Protein AF-A0A7T1AMI8-F1 (afdb_monomer)

Structure (mmCIF, N/CA/C/O backbone):
data_AF-A0A7T1AMI8-F1
#
_entry.id   AF-A0A7T1AMI8-F1
#
loop_
_atom_site.group_PDB
_atom_site.id
_atom_site.type_symbol
_atom_site.label_atom_id
_atom_site.label_alt_id
_atom_site.label_comp_id
_atom_site.label_asym_id
_atom_site.label_entity_id
_atom_site.label_seq_id
_atom_site.pdbx_PDB_ins_code
_atom_site.Cartn_x
_atom_site.Cartn_y
_atom_site.Cartn_z
_atom_site.occupancy
_atom_site.B_iso_or_equiv
_atom_site.auth_seq_id
_atom_site.auth_comp_id
_atom_site.auth_asym_id
_atom_site.auth_atom_id
_atom_site.pdbx_PDB_model_num
ATOM 1 N N . MET A 1 1 ? 7.477 3.479 15.722 1.00 62.00 1 MET A N 1
ATOM 2 C CA . MET A 1 1 ? 6.071 3.124 15.426 1.00 62.00 1 MET A CA 1
ATOM 3 C C . MET A 1 1 ? 5.974 2.991 13.917 1.00 62.00 1 MET A C 1
ATOM 5 O O . MET A 1 1 ? 6.466 3.889 13.260 1.00 62.00 1 MET A O 1
ATOM 9 N N . ASN A 1 2 ? 5.468 1.878 13.382 1.00 85.44 2 ASN A N 1
ATOM 10 C CA . ASN A 1 2 ? 5.417 1.639 11.932 1.00 85.44 2 ASN A CA 1
ATOM 11 C C . ASN A 1 2 ? 4.107 2.220 11.363 1.00 85.44 2 ASN A C 1
ATOM 13 O O . ASN A 1 2 ? 3.024 1.791 11.781 1.00 85.44 2 ASN A O 1
ATOM 17 N N . GLU A 1 3 ? 4.177 3.212 10.466 1.00 87.06 3 GLU A N 1
ATOM 18 C CA . GLU A 1 3 ? 2.983 3.808 9.849 1.00 87.06 3 GLU A CA 1
ATOM 19 C C . GLU A 1 3 ? 2.177 2.804 9.016 1.00 87.06 3 GLU A C 1
ATOM 21 O O . GLU A 1 3 ? 0.952 2.899 8.993 1.00 87.06 3 GLU A O 1
ATOM 26 N N . PHE A 1 4 ? 2.835 1.789 8.450 1.00 94.12 4 PHE A N 1
ATOM 27 C CA . PHE A 1 4 ? 2.239 0.809 7.542 1.00 94.12 4 PHE A CA 1
ATOM 28 C C . PHE A 1 4 ? 1.584 -0.396 8.229 1.00 94.12 4 PHE A C 1
ATOM 30 O O . PHE A 1 4 ? 1.068 -1.286 7.554 1.00 94.12 4 PHE A O 1
ATOM 37 N N . GLU A 1 5 ? 1.575 -0.432 9.560 1.00 95.19 5 GLU A N 1
ATOM 38 C CA . GLU A 1 5 ? 0.761 -1.394 10.305 1.00 95.19 5 GLU A CA 1
ATOM 39 C C . GLU A 1 5 ? -0.668 -0.884 10.433 1.00 95.19 5 GLU A C 1
ATOM 41 O O . GLU A 1 5 ? -0.892 0.251 10.880 1.00 95.19 5 GLU A O 1
ATOM 46 N N . THR A 1 6 ? -1.625 -1.740 10.082 1.00 95.44 6 THR A N 1
ATOM 47 C CA . THR A 1 6 ? -3.039 -1.500 10.357 1.00 95.44 6 THR A CA 1
ATOM 48 C C . THR A 1 6 ? -3.249 -1.529 11.865 1.00 95.44 6 THR A C 1
ATOM 50 O O . THR A 1 6 ? -2.861 -2.483 12.540 1.00 95.44 6 THR A O 1
ATOM 53 N N . LYS A 1 7 ? -3.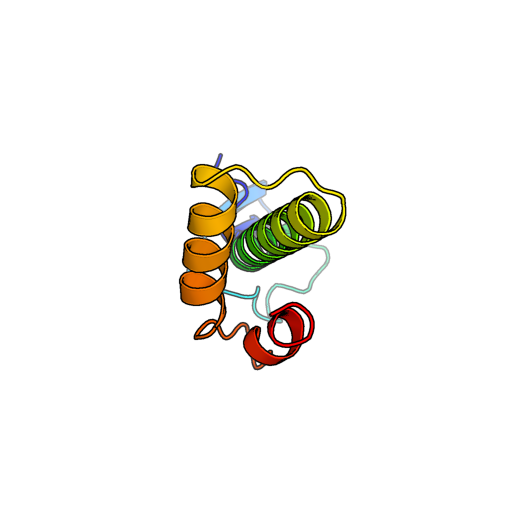801 -0.455 12.427 1.00 96.06 7 LYS A N 1
ATOM 54 C CA . LYS A 1 7 ? -3.883 -0.278 13.881 1.00 96.06 7 LYS A CA 1
ATOM 55 C C . LYS A 1 7 ? -5.035 0.623 14.281 1.00 96.06 7 LYS A C 1
ATOM 57 O O . LYS A 1 7 ? -5.502 1.434 13.491 1.00 96.06 7 LYS A O 1
ATOM 62 N N . ILE A 1 8 ? -5.447 0.506 15.534 1.00 96.50 8 ILE A N 1
ATOM 63 C CA . ILE A 1 8 ? -6.393 1.420 16.172 1.00 96.50 8 ILE A CA 1
ATOM 64 C C . ILE A 1 8 ? -5.767 2.023 17.425 1.00 96.50 8 ILE A C 1
ATOM 66 O O . ILE A 1 8 ? -4.971 1.371 18.108 1.00 96.50 8 ILE A O 1
ATOM 70 N N . LEU A 1 9 ? -6.172 3.243 17.754 1.00 95.81 9 LEU A N 1
ATOM 71 C CA . LEU A 1 9 ? -6.123 3.749 19.120 1.00 95.81 9 LEU A CA 1
ATOM 72 C C . LEU A 1 9 ? -7.421 3.348 19.827 1.00 95.81 9 LEU A C 1
ATOM 74 O O . LEU A 1 9 ? -8.494 3.648 19.308 1.00 95.81 9 LEU A O 1
ATOM 78 N N . ASP A 1 10 ? -7.336 2.660 20.966 1.00 93.06 10 ASP A N 1
ATOM 79 C CA . ASP A 1 10 ? -8.511 2.333 21.781 1.00 93.06 10 ASP A CA 1
ATOM 80 C C . ASP A 1 10 ? -8.928 3.484 22.718 1.00 93.06 10 ASP A C 1
ATOM 82 O O . ASP A 1 10 ? -8.224 4.484 22.862 1.00 93.06 10 ASP A O 1
ATOM 86 N N . GLU A 1 11 ? -10.065 3.323 23.398 1.00 92.25 11 GLU A N 1
ATOM 87 C CA . GLU A 1 11 ? -10.622 4.297 24.356 1.00 92.25 11 GLU A CA 1
ATOM 88 C C . GLU A 1 11 ? -9.638 4.695 25.466 1.00 92.25 11 GLU A C 1
ATOM 90 O O . GLU A 1 11 ? -9.684 5.801 26.007 1.00 92.25 11 GLU A O 1
ATOM 95 N N . LYS A 1 12 ? -8.725 3.783 25.814 1.00 94.06 12 LYS A N 1
ATOM 96 C CA . LYS A 1 12 ? -7.699 3.971 26.843 1.00 94.06 12 LYS A CA 1
ATOM 97 C C . LYS A 1 12 ? -6.407 4.553 26.267 1.00 94.06 12 LYS A C 1
ATOM 99 O O . LYS A 1 12 ? -5.412 4.640 26.983 1.00 94.06 12 LYS A O 1
ATOM 104 N N . LYS A 1 13 ? -6.423 4.971 24.999 1.00 91.94 13 LYS A N 1
ATOM 105 C CA . LYS A 1 13 ? -5.285 5.487 24.233 1.00 91.94 13 LYS A CA 1
ATOM 106 C C . LYS A 1 13 ? -4.148 4.478 24.053 1.00 91.94 13 LYS A C 1
ATOM 108 O O . LYS A 1 13 ? -2.998 4.878 23.876 1.00 91.94 13 LYS A O 1
ATOM 113 N N . ASN A 1 14 ? -4.451 3.180 24.054 1.00 94.81 14 ASN A N 1
ATOM 114 C CA . ASN A 1 14 ? -3.476 2.154 23.696 1.00 94.81 14 ASN A CA 1
ATOM 115 C C . ASN A 1 14 ? -3.533 1.860 22.200 1.00 94.81 14 ASN A C 1
ATOM 117 O O . ASN A 1 14 ? -4.605 1.814 21.595 1.00 94.81 14 ASN A O 1
ATOM 121 N N . ILE A 1 15 ? -2.365 1.610 21.613 1.00 95.06 15 ILE A N 1
ATOM 122 C CA . ILE A 1 15 ? -2.255 1.178 20.222 1.00 95.06 15 ILE A CA 1
ATOM 123 C C . ILE A 1 15 ? -2.473 -0.330 20.159 1.00 95.06 15 ILE A C 1
ATOM 125 O O . ILE A 1 15 ? -1.794 -1.093 20.849 1.00 95.06 15 ILE A O 1
ATOM 129 N N . ARG A 1 16 ? -3.383 -0.764 19.288 1.00 94.88 16 ARG A N 1
ATOM 130 C CA . ARG A 1 16 ? -3.599 -2.176 18.965 1.00 94.88 16 ARG A CA 1
ATOM 131 C C . ARG A 1 16 ? -3.384 -2.387 17.476 1.00 94.88 16 ARG A C 1
ATOM 133 O O . ARG A 1 16 ? -4.119 -1.822 16.670 1.00 94.88 16 ARG A O 1
ATOM 140 N N . ASN A 1 17 ? -2.397 -3.206 17.128 1.00 95.38 17 ASN A N 1
ATOM 141 C CA . ASN A 1 17 ? -2.184 -3.628 15.748 1.00 95.38 17 ASN A CA 1
ATOM 142 C C . ASN A 1 17 ? -3.215 -4.694 15.371 1.00 95.38 17 ASN A C 1
ATOM 144 O O . ASN A 1 17 ? -3.598 -5.525 16.198 1.00 95.38 17 ASN A O 1
ATOM 148 N N . LEU A 1 18 ? -3.658 -4.646 14.124 1.00 94.38 18 LEU A N 1
ATOM 149 C CA . LEU A 1 18 ? -4.617 -5.563 13.539 1.00 94.38 18 LEU A CA 1
ATOM 150 C C . LEU A 1 18 ? -3.973 -6.218 12.320 1.00 94.38 18 LEU A C 1
ATOM 152 O O . LEU A 1 18 ? -3.334 -5.558 11.505 1.00 94.38 18 LEU A O 1
ATOM 156 N N . GLU A 1 19 ? -4.188 -7.520 12.166 1.00 91.88 19 GLU A N 1
ATOM 157 C CA . GLU A 1 19 ? -3.691 -8.260 11.002 1.00 91.88 19 GLU A CA 1
ATOM 158 C C . GLU A 1 19 ? -4.498 -7.967 9.729 1.00 91.88 19 GLU A C 1
ATOM 160 O O . GLU A 1 19 ? -4.084 -8.323 8.625 1.00 91.88 19 GLU A O 1
ATOM 165 N N . ASN A 1 20 ? -5.636 -7.288 9.855 1.00 92.12 20 ASN A N 1
ATOM 166 C CA . ASN A 1 20 ? -6.498 -6.929 8.739 1.00 92.12 20 ASN A CA 1
ATOM 167 C C . ASN A 1 20 ? -5.806 -5.965 7.760 1.00 92.12 20 ASN A C 1
ATOM 169 O O . ASN A 1 20 ? -5.007 -5.117 8.155 1.00 92.12 20 ASN A O 1
ATOM 173 N N . GLU A 1 21 ? -6.129 -6.075 6.471 1.00 89.69 21 GLU A N 1
ATOM 174 C CA . GLU A 1 21 ? -5.674 -5.099 5.469 1.00 89.69 21 GLU A CA 1
ATOM 175 C C . GLU A 1 21 ? -6.406 -3.768 5.594 1.00 89.69 21 GLU A C 1
ATOM 177 O O . GLU A 1 21 ? -5.763 -2.720 5.578 1.00 89.69 21 GLU A O 1
ATOM 182 N N . ILE A 1 22 ? -7.721 -3.855 5.788 1.00 93.19 22 ILE A N 1
ATOM 183 C CA . ILE A 1 22 ? -8.627 -2.746 6.065 1.00 93.19 22 ILE A CA 1
ATOM 184 C C . ILE A 1 22 ? -9.224 -2.917 7.458 1.00 93.19 22 ILE A C 1
ATOM 186 O O . ILE A 1 22 ? -9.519 -4.033 7.898 1.00 93.19 22 ILE A O 1
ATOM 190 N N . ILE A 1 23 ? -9.392 -1.806 8.158 1.00 94.31 23 ILE A N 1
ATOM 191 C CA . ILE A 1 23 ? -10.002 -1.726 9.471 1.00 94.31 23 ILE A CA 1
ATOM 192 C C . ILE A 1 23 ? -11.451 -2.233 9.395 1.00 94.31 23 ILE A C 1
ATOM 194 O O . ILE A 1 23 ? -12.265 -1.691 8.648 1.00 94.31 23 ILE A O 1
ATOM 198 N N . PRO A 1 24 ? -11.818 -3.246 10.198 1.00 93.44 24 PRO A N 1
ATOM 199 C CA . PRO A 1 24 ? -13.195 -3.718 10.244 1.00 93.44 24 PRO A CA 1
ATOM 200 C C . PRO A 1 24 ? -14.170 -2.645 10.748 1.00 93.44 24 PRO A C 1
ATOM 202 O O . PRO A 1 24 ? -13.862 -1.909 11.686 1.00 93.44 24 PRO A O 1
ATOM 205 N N . ASN A 1 25 ? -15.402 -2.657 10.226 1.00 93.56 25 ASN A N 1
ATOM 206 C CA . ASN A 1 25 ? -16.476 -1.715 10.589 1.00 93.56 25 ASN A CA 1
ATOM 207 C C . ASN A 1 25 ? -16.772 -1.619 12.095 1.00 93.56 25 ASN A C 1
ATOM 209 O O . ASN A 1 25 ? -17.274 -0.600 12.557 1.00 93.56 25 ASN A O 1
ATOM 213 N N . GLN A 1 26 ? -16.440 -2.647 12.882 1.00 94.44 26 GLN A N 1
ATOM 214 C CA . GLN A 1 26 ? -16.588 -2.615 14.342 1.00 94.44 26 GLN A CA 1
ATOM 215 C C . GLN A 1 26 ? -15.728 -1.535 15.027 1.00 94.44 26 GLN A C 1
ATOM 217 O O . GLN A 1 26 ? -15.952 -1.238 16.195 1.00 94.44 26 GLN A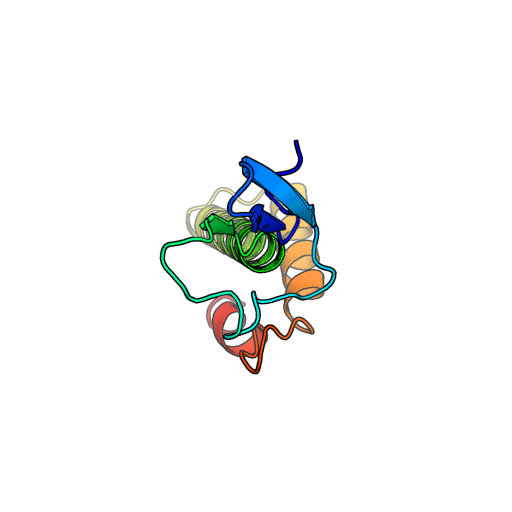 O 1
ATOM 222 N N . TYR A 1 27 ? -14.744 -0.968 14.322 1.00 94.88 27 TYR A N 1
ATOM 223 C CA . TYR A 1 27 ? -13.908 0.132 14.801 1.00 94.88 27 TYR A CA 1
ATOM 224 C C . TYR A 1 27 ? -14.276 1.489 14.182 1.00 94.88 27 TYR A C 1
ATOM 226 O O . TYR A 1 27 ? -13.553 2.460 14.382 1.00 94.88 27 TYR A O 1
ATOM 234 N N . ASN A 1 28 ? -15.399 1.581 13.463 1.00 92.94 28 ASN A N 1
ATOM 235 C CA . ASN A 1 28 ? -15.916 2.831 12.904 1.00 92.94 28 ASN A CA 1
ATOM 236 C C . ASN A 1 28 ? -16.778 3.589 13.931 1.00 92.94 28 ASN A C 1
ATOM 238 O O . ASN A 1 28 ? -17.981 3.773 13.748 1.00 92.94 28 ASN A O 1
ATOM 242 N N . PHE A 1 29 ? -16.163 3.966 15.048 1.00 94.81 29 PHE A N 1
ATOM 243 C CA . PHE A 1 29 ? -16.794 4.735 16.120 1.00 94.81 29 PHE A CA 1
ATOM 244 C C . PHE A 1 29 ? -15.809 5.782 16.637 1.00 94.81 29 PHE A C 1
ATOM 246 O O . PHE A 1 29 ? -14.615 5.499 16.709 1.00 94.81 29 PHE A O 1
ATOM 253 N N . ASP A 1 30 ? -16.310 6.940 17.076 1.00 94.19 30 ASP A N 1
ATOM 254 C CA . ASP A 1 30 ? -15.505 8.093 17.533 1.00 94.19 30 ASP A CA 1
ATOM 255 C C . ASP A 1 30 ? -14.503 7.763 18.648 1.00 94.19 30 ASP A C 1
ATOM 257 O O . ASP A 1 30 ? -13.501 8.448 18.845 1.00 94.19 30 ASP A O 1
ATOM 261 N N . GLN A 1 31 ? -14.780 6.701 19.398 1.00 94.56 31 GLN A N 1
ATOM 262 C CA . GLN A 1 31 ? -13.942 6.223 20.488 1.00 94.56 31 GLN A CA 1
ATOM 263 C C . GLN A 1 31 ? -12.657 5.520 20.013 1.00 94.56 31 GLN A C 1
ATOM 265 O O . GLN A 1 31 ? -11.762 5.255 20.819 1.00 94.56 31 GLN A O 1
ATOM 270 N N . TYR A 1 32 ? -12.570 5.212 18.716 1.00 96.12 32 TYR A N 1
ATOM 271 C CA . TYR A 1 32 ? -11.400 4.650 18.064 1.00 96.12 32 TYR A CA 1
ATOM 272 C C . TYR A 1 32 ? -10.747 5.676 17.137 1.00 96.12 32 TYR A C 1
ATOM 274 O O . TYR A 1 32 ? -11.409 6.490 16.501 1.00 96.12 32 TYR A O 1
ATOM 282 N N . SER A 1 33 ? -9.424 5.591 17.003 1.00 94.81 33 SER A N 1
ATOM 283 C CA . SER A 1 33 ? -8.677 6.302 15.957 1.00 94.81 33 SER A CA 1
ATOM 284 C C . SER A 1 33 ? -8.009 5.268 15.044 1.00 94.81 33 SER A C 1
ATOM 286 O O . SER A 1 33 ? -6.892 4.827 15.342 1.00 94.81 33 SER A O 1
ATOM 288 N N . PRO A 1 34 ? -8.721 4.763 14.019 1.00 94.94 34 PRO A N 1
ATOM 289 C CA . PRO A 1 34 ? -8.219 3.715 13.137 1.00 94.94 34 PRO A CA 1
ATOM 290 C C . PRO A 1 34 ? -7.245 4.243 12.075 1.00 94.94 34 PRO A C 1
ATOM 292 O O . PRO A 1 34 ? -7.365 5.370 11.604 1.00 94.94 34 PRO A O 1
ATOM 295 N N . ILE A 1 35 ? -6.281 3.405 11.690 1.00 94.81 35 ILE A N 1
ATOM 296 C CA . ILE A 1 35 ? -5.305 3.656 10.625 1.00 94.81 35 ILE A CA 1
ATOM 297 C C . ILE A 1 35 ? -5.168 2.392 9.770 1.00 94.81 35 ILE A C 1
ATOM 299 O O . ILE A 1 35 ? -4.668 1.370 10.247 1.00 94.81 35 ILE A O 1
ATOM 303 N N . ASP A 1 36 ? -5.528 2.488 8.490 1.00 95.31 36 ASP A N 1
ATOM 304 C CA . ASP A 1 36 ? -5.346 1.449 7.467 1.00 95.31 36 ASP A CA 1
ATOM 305 C C . ASP A 1 36 ? -3.903 1.413 6.930 1.00 95.31 36 ASP A C 1
ATOM 307 O O . ASP A 1 36 ? -3.626 1.721 5.770 1.00 95.31 36 ASP A O 1
A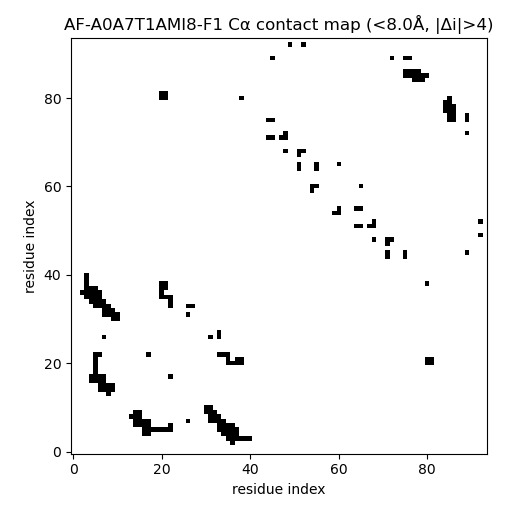TOM 311 N N . GLY A 1 37 ? -2.938 1.058 7.779 1.00 95.31 37 GLY A N 1
ATOM 312 C CA . GLY A 1 37 ? -1.515 1.102 7.425 1.00 95.31 37 GLY A CA 1
ATOM 313 C C . GLY A 1 37 ? -1.147 0.280 6.181 1.00 95.31 37 GLY A C 1
ATOM 314 O O . GLY A 1 37 ? -0.351 0.733 5.353 1.00 95.31 37 GLY A O 1
ATOM 315 N N . LYS A 1 38 ? -1.755 -0.900 5.992 1.00 93.25 38 LYS A N 1
ATOM 316 C CA . LYS A 1 38 ? -1.499 -1.750 4.813 1.00 93.25 38 LYS A CA 1
ATOM 317 C C . LYS A 1 38 ? -2.031 -1.121 3.515 1.00 93.25 38 LYS A C 1
ATOM 319 O O . LYS A 1 38 ? -1.382 -1.249 2.471 1.00 93.25 38 LYS A O 1
ATOM 324 N N . LEU A 1 39 ? -3.149 -0.390 3.580 1.00 93.56 39 LEU A N 1
ATOM 325 C CA . LEU A 1 39 ? -3.645 0.431 2.469 1.00 93.56 39 LEU A CA 1
ATOM 326 C C . LEU A 1 39 ? -2.685 1.574 2.162 1.00 93.56 39 LEU A C 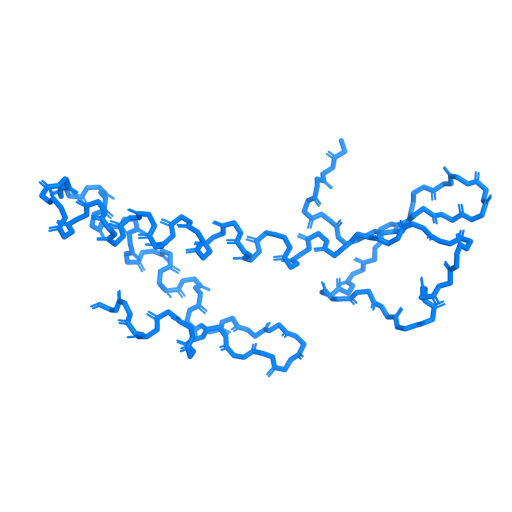1
ATOM 328 O O . LEU A 1 39 ? -2.284 1.724 1.011 1.00 93.56 39 LEU A O 1
ATOM 332 N N . ILE A 1 40 ? -2.240 2.309 3.183 1.00 94.94 40 ILE A N 1
ATOM 333 C CA . ILE A 1 40 ? -1.271 3.401 3.016 1.00 94.94 40 ILE A CA 1
ATOM 334 C C . ILE A 1 40 ? -0.003 2.890 2.313 1.00 94.94 40 ILE A C 1
ATOM 336 O O . ILE A 1 40 ? 0.444 3.496 1.342 1.00 94.94 40 ILE A O 1
ATOM 340 N N . LYS A 1 41 ? 0.526 1.728 2.719 1.00 94.88 41 LYS A N 1
ATOM 341 C CA . LYS A 1 41 ? 1.690 1.095 2.071 1.00 94.88 41 LYS A CA 1
ATOM 342 C C . LYS A 1 41 ? 1.444 0.729 0.608 1.00 94.88 41 LYS A C 1
ATOM 344 O O . LYS A 1 41 ? 2.361 0.755 -0.208 1.00 94.88 41 LYS A O 1
ATOM 349 N N . THR A 1 42 ? 0.223 0.320 0.279 1.00 94.12 42 THR A N 1
ATOM 350 C CA . THR A 1 42 ? -0.147 -0.017 -1.100 1.00 94.12 42 THR A CA 1
ATOM 351 C C . THR A 1 42 ? -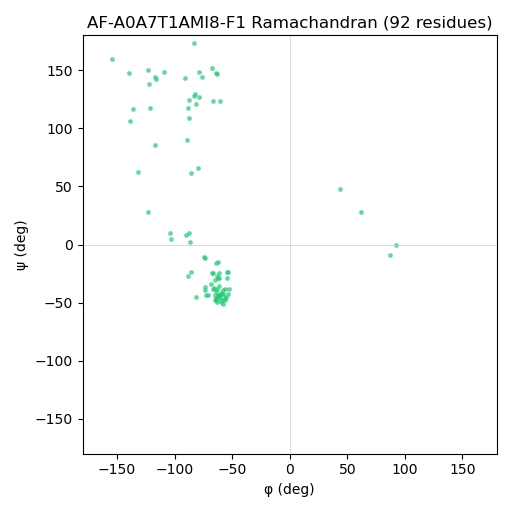0.219 1.250 -1.950 1.00 94.12 42 THR A C 1
ATOM 353 O O . THR A 1 42 ? 0.348 1.274 -3.039 1.00 94.12 42 THR A O 1
ATOM 356 N N . CYS A 1 43 ? -0.823 2.322 -1.431 1.00 93.94 43 CYS A N 1
ATOM 357 C CA . CYS A 1 43 ? -0.856 3.630 -2.086 1.00 93.94 43 CYS A CA 1
ATOM 358 C C . CYS A 1 43 ? 0.549 4.203 -2.318 1.00 93.94 43 CYS A C 1
ATOM 360 O O . CYS A 1 43 ? 0.816 4.698 -3.408 1.00 93.94 43 CYS A O 1
ATOM 362 N N . ASP A 1 44 ? 1.451 4.080 -1.342 1.00 96.12 44 ASP A N 1
ATOM 363 C CA . ASP A 1 44 ? 2.858 4.491 -1.460 1.00 96.12 44 ASP A CA 1
ATOM 364 C C . ASP A 1 44 ? 3.561 3.801 -2.644 1.00 96.12 44 ASP A C 1
ATOM 366 O O . ASP A 1 44 ? 4.162 4.449 -3.499 1.00 96.12 44 ASP A O 1
ATOM 370 N N . LYS A 1 45 ? 3.382 2.484 -2.787 1.00 95.69 45 LYS A N 1
ATOM 371 C CA . LYS A 1 45 ? 3.937 1.725 -3.919 1.00 95.69 45 LYS A CA 1
ATOM 372 C C . LYS A 1 45 ? 3.311 2.093 -5.259 1.00 95.69 45 LYS A C 1
ATOM 374 O O . LYS A 1 45 ? 4.020 2.135 -6.264 1.00 95.69 45 LYS A O 1
ATOM 379 N N . ILE A 1 46 ? 1.999 2.338 -5.293 1.00 95.88 46 ILE A N 1
ATOM 380 C CA . ILE A 1 46 ? 1.318 2.814 -6.505 1.00 95.88 46 ILE A CA 1
ATOM 381 C C . ILE A 1 46 ? 1.883 4.180 -6.907 1.00 95.88 46 ILE A C 1
ATOM 383 O O . ILE A 1 46 ? 2.193 4.380 -8.079 1.00 95.88 46 ILE A O 1
ATOM 387 N N . ALA A 1 47 ? 2.076 5.091 -5.949 1.00 96.62 47 ALA A N 1
ATOM 388 C CA . ALA A 1 47 ? 2.683 6.393 -6.202 1.00 96.62 47 ALA A CA 1
ATOM 389 C C . ALA A 1 47 ? 4.102 6.239 -6.765 1.00 96.62 47 ALA A C 1
ATOM 391 O O . 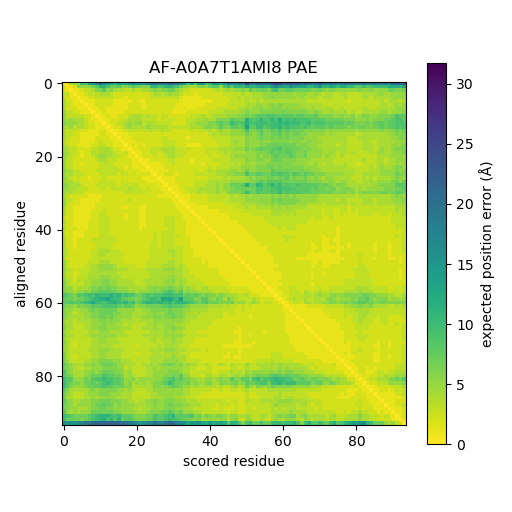ALA A 1 47 ? 4.378 6.762 -7.841 1.00 96.62 47 ALA A O 1
ATOM 392 N N . ALA A 1 48 ? 4.953 5.423 -6.136 1.00 96.62 48 ALA A N 1
ATOM 393 C CA . ALA A 1 48 ? 6.303 5.144 -6.630 1.00 96.62 48 ALA A CA 1
ATOM 394 C C . ALA A 1 48 ? 6.306 4.554 -8.056 1.00 96.62 48 ALA A C 1
ATOM 396 O O . ALA A 1 48 ? 7.152 4.904 -8.884 1.00 96.62 48 ALA A O 1
ATOM 397 N N . PHE A 1 49 ? 5.353 3.673 -8.379 1.00 97.06 49 PHE A N 1
ATOM 398 C CA . PHE A 1 49 ? 5.201 3.117 -9.726 1.00 97.06 49 PHE A CA 1
ATOM 399 C C . PHE A 1 49 ? 4.841 4.200 -10.749 1.00 97.06 49 PHE A C 1
ATOM 401 O O . PHE A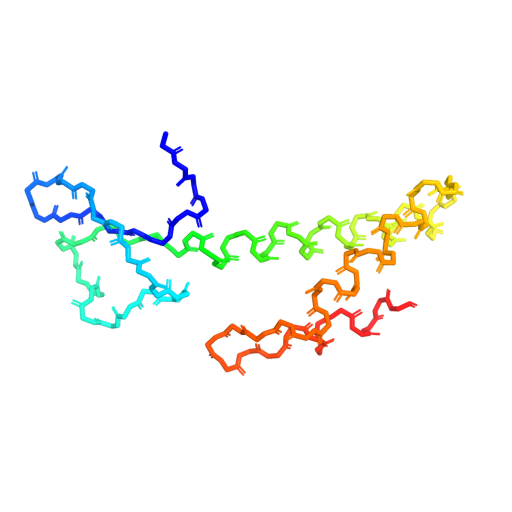 1 49 ? 5.474 4.277 -11.806 1.00 97.06 49 PHE A O 1
ATOM 408 N N . LEU A 1 50 ? 3.867 5.055 -10.427 1.00 96.31 50 LEU A N 1
ATOM 409 C CA . LEU A 1 50 ? 3.449 6.155 -11.292 1.00 96.31 50 LEU A CA 1
ATOM 410 C C . LEU A 1 50 ? 4.562 7.192 -11.463 1.00 96.31 50 LEU A C 1
ATOM 412 O O . LEU A 1 50 ? 4.828 7.609 -12.584 1.00 96.31 50 LEU A O 1
ATOM 416 N N . GLU A 1 51 ? 5.262 7.565 -10.394 1.00 94.88 51 GLU A N 1
ATOM 417 C CA . GLU A 1 51 ? 6.424 8.460 -10.453 1.00 94.88 51 GLU A CA 1
ATOM 418 C C . GLU A 1 51 ? 7.517 7.906 -11.368 1.00 94.88 51 GLU A C 1
ATOM 420 O O . GLU A 1 51 ? 8.076 8.628 -12.198 1.00 94.88 51 GLU A O 1
ATOM 425 N N . THR A 1 52 ? 7.783 6.603 -11.266 1.00 95.56 52 THR A N 1
ATOM 426 C CA . THR A 1 52 ? 8.747 5.912 -12.124 1.00 95.56 52 THR A CA 1
ATOM 427 C C . THR A 1 52 ? 8.298 5.934 -13.587 1.00 95.56 52 THR A C 1
ATOM 429 O O . THR A 1 52 ? 9.089 6.261 -14.474 1.00 95.56 52 THR A O 1
ATOM 432 N N . TYR A 1 53 ? 7.023 5.634 -13.854 1.00 95.50 53 TYR A N 1
ATOM 433 C CA . TYR A 1 53 ? 6.433 5.727 -15.190 1.00 95.50 53 TYR A CA 1
ATOM 434 C C . TYR A 1 53 ? 6.556 7.146 -15.765 1.00 95.50 53 TYR A C 1
ATOM 436 O O . TYR A 1 53 ? 7.087 7.321 -16.863 1.00 95.50 53 TYR A O 1
ATOM 444 N N . PHE A 1 54 ? 6.139 8.163 -15.004 1.00 96.19 54 PHE A N 1
ATOM 445 C CA . PHE A 1 54 ? 6.185 9.558 -15.434 1.00 96.19 54 PHE A CA 1
ATOM 446 C C . PHE A 1 54 ? 7.615 10.039 -15.675 1.00 96.19 54 PHE A C 1
ATOM 448 O O . PHE A 1 54 ? 7.866 10.754 -16.641 1.00 96.19 54 PHE A O 1
ATOM 455 N N . SER A 1 55 ? 8.570 9.622 -14.850 1.00 96.12 55 SER A N 1
ATOM 456 C CA . SER A 1 55 ? 9.985 9.951 -15.042 1.00 96.12 55 SER A CA 1
ATOM 457 C C . SER A 1 55 ? 10.505 9.424 -16.381 1.00 96.12 55 SER A C 1
ATOM 459 O O . SER A 1 55 ? 11.113 10.175 -17.145 1.00 96.12 55 SER A O 1
ATOM 461 N N . ILE A 1 56 ? 10.188 8.165 -16.704 1.00 94.94 56 ILE A N 1
ATOM 462 C CA . ILE A 1 56 ? 10.620 7.511 -17.944 1.00 94.94 56 ILE A CA 1
ATOM 463 C C . ILE 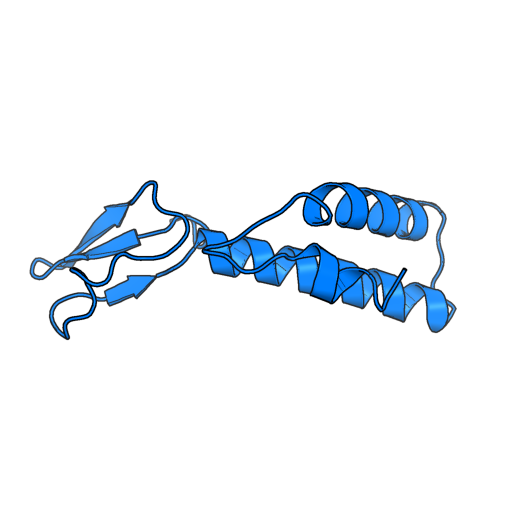A 1 56 ? 10.026 8.204 -19.170 1.00 94.94 56 ILE A C 1
ATOM 465 O O . ILE A 1 56 ? 10.772 8.528 -20.095 1.00 94.94 56 ILE A O 1
ATOM 469 N N . ILE A 1 57 ? 8.717 8.482 -19.180 1.00 95.19 57 ILE A N 1
ATOM 470 C CA . ILE A 1 57 ? 8.095 9.150 -20.337 1.00 95.19 57 ILE A CA 1
ATOM 471 C C . ILE A 1 57 ? 8.566 10.603 -20.501 1.00 95.19 57 ILE A C 1
ATOM 473 O O . ILE A 1 57 ? 8.555 11.119 -21.613 1.00 95.19 57 ILE A O 1
ATOM 477 N N . ASN A 1 58 ? 9.024 11.248 -19.421 1.00 95.94 58 ASN A N 1
ATOM 478 C CA . ASN A 1 58 ? 9.622 12.586 -19.455 1.00 95.94 58 ASN A CA 1
ATOM 479 C C . ASN A 1 58 ? 11.141 12.567 -19.731 1.00 95.94 58 ASN A C 1
ATOM 481 O O . ASN A 1 58 ? 11.801 13.600 -19.632 1.00 95.94 58 ASN A O 1
ATOM 485 N N . GLY A 1 59 ? 11.710 11.413 -20.099 1.00 93.88 59 GLY A N 1
ATOM 486 C CA . GLY A 1 59 ? 13.097 11.286 -20.558 1.00 93.88 59 GLY A CA 1
ATOM 487 C C . GLY A 1 59 ? 14.126 10.961 -19.471 1.00 93.88 59 GLY A C 1
ATOM 488 O O . GLY A 1 59 ? 15.302 10.775 -19.785 1.00 93.88 59 GLY A O 1
ATOM 489 N N . VAL A 1 60 ? 13.717 10.823 -18.209 1.00 93.75 60 VAL A N 1
ATOM 490 C CA . VAL A 1 60 ? 14.577 10.310 -17.134 1.00 93.75 60 VAL A CA 1
ATOM 491 C C . VAL A 1 60 ? 14.414 8.793 -17.100 1.00 93.75 60 VAL A C 1
ATOM 493 O O . VAL A 1 60 ? 13.523 8.279 -1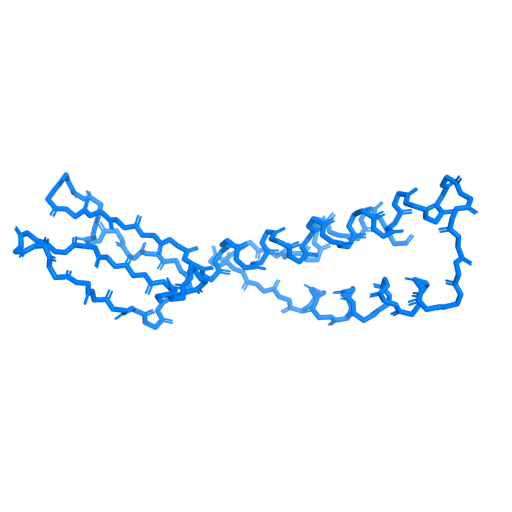6.439 1.00 93.75 60 VAL A O 1
ATOM 496 N N . ALA A 1 61 ? 15.246 8.069 -17.853 1.00 93.81 61 ALA A N 1
ATOM 497 C CA . ALA A 1 61 ? 15.097 6.625 -18.065 1.00 93.81 61 ALA A CA 1
ATOM 498 C C . ALA A 1 61 ? 16.415 5.858 -17.857 1.00 93.81 61 ALA A C 1
ATOM 500 O O . ALA A 1 61 ? 16.955 5.245 -18.779 1.00 93.81 61 ALA A O 1
ATOM 501 N N . SER A 1 62 ? 16.963 5.894 -16.637 1.00 95.94 62 SER A N 1
ATOM 502 C CA . SER A 1 62 ? 18.123 5.057 -16.309 1.00 95.94 62 SER A CA 1
ATOM 503 C C . SER A 1 62 ? 17.740 3.566 -16.292 1.00 95.94 62 SER A C 1
ATOM 505 O O . SER A 1 62 ? 16.593 3.231 -15.975 1.00 95.94 62 SER A O 1
ATOM 507 N N . PRO A 1 63 ? 18.678 2.641 -16.574 1.00 96.31 63 PRO A N 1
ATOM 508 C CA . PRO A 1 63 ? 18.410 1.203 -16.499 1.00 96.31 63 PRO A CA 1
ATOM 509 C C . PRO A 1 63 ? 17.823 0.766 -15.150 1.00 96.31 63 PRO A C 1
ATOM 511 O O . PRO A 1 63 ? 16.908 -0.052 -15.107 1.00 96.31 63 PRO A O 1
ATOM 514 N N . GLN A 1 64 ? 18.297 1.363 -14.053 1.00 95.06 64 GLN A N 1
ATOM 515 C CA . GLN A 1 64 ? 17.821 1.082 -12.698 1.00 95.06 64 GLN A CA 1
ATOM 516 C C . GLN A 1 64 ? 16.363 1.505 -12.504 1.00 95.06 64 GLN A C 1
ATOM 518 O O . GLN A 1 64 ? 15.607 0.820 -11.821 1.00 95.06 64 GLN A O 1
ATOM 523 N N . LEU A 1 65 ? 15.955 2.622 -13.110 1.00 94.12 65 LEU A N 1
ATOM 524 C CA . LEU A 1 65 ? 14.595 3.135 -13.002 1.00 94.12 65 LEU A CA 1
ATOM 525 C C . LEU A 1 65 ? 13.608 2.293 -13.822 1.00 94.12 65 LEU A C 1
ATOM 527 O O . LEU A 1 65 ? 12.514 1.981 -13.356 1.00 94.12 65 LEU A O 1
ATOM 531 N N . ILE A 1 66 ? 14.022 1.845 -15.011 1.00 95.00 66 ILE A N 1
ATOM 532 C CA . ILE A 1 66 ? 13.246 0.899 -15.827 1.00 95.00 66 ILE A CA 1
ATOM 533 C C . ILE A 1 66 ? 13.060 -0.424 -15.070 1.00 95.00 66 ILE A C 1
ATOM 535 O O . ILE A 1 66 ? 11.949 -0.958 -15.008 1.00 95.00 66 ILE A O 1
ATOM 539 N N . GLU A 1 67 ? 14.125 -0.932 -14.444 1.00 96.06 67 GLU A N 1
ATOM 540 C CA . GLU A 1 67 ? 14.065 -2.132 -13.608 1.00 96.06 67 GLU A CA 1
ATOM 541 C C . GLU A 1 67 ? 13.142 -1.933 -12.393 1.00 96.06 67 GLU A C 1
ATOM 543 O O . GLU A 1 67 ? 12.315 -2.801 -12.099 1.00 96.06 67 GLU A O 1
ATOM 548 N N . ALA A 1 68 ? 13.229 -0.782 -11.718 1.00 95.00 68 ALA A N 1
ATOM 549 C CA . ALA A 1 68 ? 12.364 -0.434 -10.594 1.00 95.00 68 ALA A CA 1
ATOM 550 C C . ALA A 1 68 ? 10.881 -0.424 -10.998 1.00 95.00 68 ALA A C 1
ATOM 552 O O . ALA A 1 68 ? 10.064 -1.021 -10.294 1.00 95.00 68 ALA A O 1
ATOM 553 N N . LYS A 1 69 ? 10.538 0.139 -12.170 1.00 95.50 69 LYS A N 1
ATOM 554 C CA . LYS A 1 69 ? 9.165 0.107 -12.712 1.00 95.50 69 LYS A CA 1
ATOM 555 C C . LYS A 1 69 ? 8.659 -1.324 -12.842 1.00 95.50 69 LYS A C 1
ATOM 557 O O . LYS A 1 69 ? 7.546 -1.634 -12.425 1.00 95.50 69 LYS A O 1
ATOM 562 N N . GLY A 1 70 ? 9.484 -2.200 -13.419 1.00 95.50 70 GLY A N 1
ATOM 563 C CA . GLY A 1 70 ? 9.149 -3.608 -13.620 1.00 95.50 70 GLY A CA 1
ATOM 564 C C . GLY A 1 70 ? 8.968 -4.371 -12.307 1.00 95.50 70 GLY A C 1
ATOM 565 O O . GLY A 1 70 ? 8.049 -5.183 -12.192 1.00 95.50 70 GLY A O 1
ATOM 566 N N . LYS A 1 71 ? 9.806 -4.099 -11.300 1.00 96.12 71 LYS A N 1
ATOM 567 C CA . LYS A 1 71 ? 9.672 -4.686 -9.957 1.00 96.12 71 LYS A CA 1
ATOM 568 C C . LYS A 1 71 ? 8.370 -4.256 -9.286 1.00 96.12 71 LYS A C 1
ATOM 570 O O . LYS A 1 71 ? 7.617 -5.122 -8.852 1.00 96.12 71 LYS A O 1
ATOM 575 N N . LEU A 1 72 ? 8.077 -2.955 -9.278 1.00 96.44 72 LEU A N 1
ATOM 576 C CA . LEU A 1 72 ? 6.848 -2.411 -8.694 1.00 96.44 72 LEU A CA 1
ATOM 577 C C . LEU A 1 72 ? 5.599 -2.949 -9.398 1.00 96.44 72 LEU A C 1
ATOM 579 O O . LEU A 1 72 ? 4.661 -3.379 -8.734 1.00 96.44 72 LEU A O 1
ATOM 583 N N . PHE A 1 73 ? 5.604 -3.017 -10.733 1.00 96.25 73 PHE A N 1
ATOM 584 C CA . PHE A 1 73 ? 4.501 -3.614 -11.488 1.00 96.25 73 PHE A CA 1
ATOM 585 C C . PHE A 1 73 ? 4.268 -5.077 -11.096 1.00 96.25 73 PHE A C 1
ATOM 587 O O . PHE A 1 73 ? 3.139 -5.477 -10.834 1.00 96.25 73 PHE A O 1
ATOM 594 N N . ASN A 1 74 ? 5.332 -5.883 -11.025 1.00 95.75 74 ASN A N 1
ATOM 595 C CA . ASN A 1 74 ? 5.213 -7.290 -10.642 1.00 95.75 74 ASN A CA 1
ATOM 596 C C . ASN A 1 74 ? 4.742 -7.485 -9.199 1.00 95.75 74 ASN A C 1
ATOM 598 O O . ASN A 1 74 ? 4.080 -8.479 -8.923 1.00 95.75 74 ASN A O 1
ATOM 602 N N . GLU A 1 75 ? 5.070 -6.561 -8.300 1.00 94.75 75 GLU A N 1
ATOM 603 C CA . GLU A 1 75 ? 4.586 -6.581 -6.922 1.00 94.75 75 GLU A CA 1
ATOM 604 C C . GLU A 1 75 ? 3.105 -6.180 -6.813 1.00 94.75 75 GLU A C 1
ATOM 606 O O . GLU A 1 75 ? 2.371 -6.735 -5.996 1.00 94.75 75 GLU A O 1
ATOM 611 N N . LEU A 1 76 ? 2.657 -5.227 -7.635 1.00 95.44 76 LEU A N 1
ATOM 612 C CA . LEU A 1 76 ? 1.306 -4.666 -7.570 1.00 95.44 76 LEU A CA 1
ATOM 613 C C . LEU A 1 76 ? 0.274 -5.429 -8.414 1.00 95.44 76 LEU A C 1
ATOM 615 O O . LEU A 1 76 ? -0.902 -5.415 -8.064 1.00 95.44 76 LEU A O 1
ATOM 619 N N . LYS A 1 77 ? 0.676 -6.112 -9.495 1.00 94.88 77 LYS A N 1
ATOM 620 C CA . LYS A 1 77 ? -0.255 -6.750 -10.451 1.00 94.88 77 LYS A CA 1
ATOM 621 C C . LYS A 1 77 ? -1.149 -7.840 -9.851 1.00 94.88 77 LYS A C 1
ATOM 623 O O . LYS A 1 77 ? -2.241 -8.055 -10.347 1.00 94.88 77 LYS A O 1
ATOM 628 N N . ASP A 1 78 ? -0.685 -8.529 -8.810 1.00 93.69 78 ASP A N 1
ATOM 629 C CA . ASP A 1 78 ? -1.440 -9.601 -8.147 1.00 93.69 78 ASP A CA 1
ATOM 630 C C . ASP A 1 78 ? -2.046 -9.116 -6.816 1.00 93.69 78 ASP A C 1
ATOM 632 O O . ASP A 1 78 ? -2.632 -9.893 -6.056 1.00 93.69 78 ASP A O 1
ATOM 636 N N . ARG A 1 79 ? -1.892 -7.821 -6.500 1.00 93.25 79 ARG A N 1
ATOM 637 C CA . ARG A 1 79 ? -2.357 -7.243 -5.245 1.00 93.25 79 ARG A CA 1
ATOM 638 C C . ARG A 1 79 ? -3.858 -6.987 -5.309 1.00 93.25 79 ARG A C 1
ATOM 640 O O . ARG A 1 79 ? -4.353 -6.260 -6.165 1.00 93.25 79 ARG A O 1
ATOM 647 N N . LYS A 1 80 ? -4.565 -7.521 -4.317 1.00 91.00 80 LYS A N 1
ATOM 648 C CA . LYS A 1 80 ? -5.961 -7.192 -4.030 1.00 91.00 80 LYS A CA 1
ATOM 649 C C . LYS A 1 80 ? -6.045 -6.556 -2.659 1.00 91.00 80 LYS A C 1
ATOM 651 O O . LYS A 1 80 ? -5.292 -6.943 -1.768 1.00 91.00 80 LYS A O 1
ATOM 656 N N . LEU A 1 81 ? -6.935 -5.587 -2.509 1.00 86.56 81 LEU A N 1
ATOM 657 C CA . LEU A 1 81 ? -7.141 -4.892 -1.250 1.00 86.56 81 LEU A CA 1
ATOM 658 C C . LEU A 1 81 ? -8.636 -4.683 -1.039 1.00 86.56 81 LEU A C 1
ATOM 660 O O . LEU A 1 81 ? -9.255 -3.892 -1.738 1.00 86.56 81 LEU A O 1
ATOM 664 N N . ASP A 1 82 ? -9.211 -5.464 -0.125 1.00 83.88 82 ASP A N 1
ATOM 665 C CA . ASP A 1 82 ? -10.643 -5.456 0.216 1.00 83.88 82 ASP A CA 1
ATOM 666 C C . ASP A 1 82 ? -11.591 -5.401 -1.003 1.00 83.88 82 ASP A C 1
ATOM 668 O O . ASP A 1 82 ? -12.507 -4.592 -1.100 1.00 83.88 82 ASP A O 1
ATOM 672 N N . GLY A 1 83 ? -11.326 -6.254 -1.997 1.00 82.88 83 GLY A N 1
ATOM 673 C CA . GLY A 1 83 ? -12.117 -6.334 -3.232 1.00 82.88 83 GLY A CA 1
ATOM 674 C C . GLY A 1 83 ? -11.689 -5.373 -4.347 1.00 82.88 83 GLY A C 1
ATOM 675 O O . GLY A 1 83 ? -12.140 -5.541 -5.479 1.00 82.88 83 GLY A O 1
ATOM 676 N N . ILE A 1 84 ? -10.779 -4.434 -4.081 1.00 86.62 84 ILE A N 1
ATOM 677 C CA . ILE A 1 84 ? -10.151 -3.593 -5.104 1.00 86.62 84 ILE A CA 1
ATOM 678 C C . ILE A 1 84 ? -9.006 -4.373 -5.750 1.00 86.62 84 ILE A C 1
ATOM 680 O O . ILE A 1 84 ? -8.063 -4.793 -5.075 1.00 86.62 84 ILE A O 1
ATOM 684 N N . ASP A 1 85 ? -9.087 -4.558 -7.065 1.00 92.62 85 ASP A N 1
ATOM 685 C CA . ASP A 1 85 ? -8.014 -5.148 -7.859 1.00 92.62 85 ASP A CA 1
ATOM 686 C C . ASP A 1 85 ? -7.040 -4.051 -8.308 1.00 92.62 85 ASP A C 1
ATOM 688 O O . ASP A 1 85 ? -7.380 -3.202 -9.137 1.00 92.62 85 ASP A O 1
ATOM 692 N N . ILE A 1 86 ? -5.833 -4.044 -7.734 1.00 94.25 86 ILE A N 1
ATOM 693 C CA . ILE A 1 86 ? -4.838 -2.997 -7.998 1.00 94.25 86 ILE A CA 1
ATOM 694 C C . ILE A 1 86 ? -4.339 -3.057 -9.445 1.00 94.25 86 ILE A C 1
ATOM 696 O O . ILE A 1 86 ? -3.950 -2.025 -9.997 1.00 94.25 86 ILE A O 1
ATOM 700 N N . PHE A 1 87 ? -4.422 -4.222 -10.097 1.00 94.56 87 PHE A N 1
ATOM 701 C CA . PHE A 1 87 ? -4.075 -4.369 -11.506 1.00 94.56 87 PHE A CA 1
ATOM 702 C C . PHE A 1 87 ? -4.832 -3.375 -12.392 1.00 94.56 87 PHE A C 1
ATOM 704 O O . PHE A 1 87 ? -4.227 -2.728 -13.243 1.00 94.56 87 PHE A O 1
ATOM 711 N N . LEU A 1 88 ? -6.131 -3.180 -12.133 1.00 92.44 88 LEU A N 1
ATOM 712 C CA . LEU A 1 88 ? -6.987 -2.281 -12.917 1.00 92.44 88 LEU A CA 1
ATOM 713 C C . LEU A 1 88 ? -6.525 -0.818 -12.868 1.00 92.44 88 LEU A C 1
ATOM 715 O O . LEU A 1 88 ? -6.821 -0.049 -13.778 1.00 92.44 88 LEU A O 1
ATOM 719 N N . ILE A 1 89 ? -5.805 -0.432 -11.813 1.00 90.94 89 ILE A N 1
ATOM 720 C CA . ILE A 1 89 ? -5.267 0.920 -11.645 1.00 90.94 89 ILE A CA 1
ATOM 721 C C . ILE A 1 89 ? -3.963 1.069 -12.435 1.00 90.94 89 ILE A C 1
ATOM 723 O O . ILE A 1 89 ? -3.764 2.070 -13.122 1.00 90.94 89 ILE A O 1
ATOM 727 N N . ILE A 1 90 ? -3.066 0.084 -12.338 1.00 93.50 90 ILE A N 1
ATOM 728 C CA . ILE A 1 90 ? -1.707 0.182 -12.892 1.00 93.50 90 ILE A CA 1
ATOM 729 C C . ILE A 1 90 ? -1.609 -0.217 -14.371 1.00 93.50 90 ILE A C 1
ATOM 731 O O . ILE A 1 90 ? -0.683 0.230 -15.045 1.00 93.50 90 ILE A O 1
ATOM 735 N N . ASP A 1 91 ? -2.535 -1.029 -14.891 1.00 93.62 91 ASP A N 1
ATOM 736 C CA . ASP A 1 91 ? -2.505 -1.524 -16.280 1.00 93.62 91 ASP A CA 1
ATOM 737 C C . ASP A 1 91 ? -2.618 -0.389 -17.314 1.00 93.62 91 ASP A C 1
ATOM 739 O O . ASP A 1 91 ? -2.039 -0.463 -18.396 1.00 93.62 91 ASP A O 1
ATOM 743 N N . LEU A 1 92 ? -3.250 0.728 -16.936 1.00 89.19 92 LEU A N 1
ATOM 744 C CA . LEU A 1 92 ? -3.331 1.948 -17.749 1.00 89.19 92 LEU A CA 1
ATOM 745 C C . LEU A 1 92 ? -1.966 2.620 -17.998 1.00 89.19 92 LEU A C 1
ATOM 747 O O . LEU A 1 92 ? -1.856 3.468 -18.881 1.00 89.19 92 LEU A O 1
ATOM 751 N N . PHE A 1 93 ? -0.939 2.263 -17.223 1.00 88.69 93 PHE A N 1
ATOM 752 C CA . PHE A 1 93 ? 0.390 2.891 -17.217 1.00 88.69 93 PHE A CA 1
ATOM 753 C C . PHE A 1 93 ? 1.507 1.873 -17.509 1.00 88.69 93 PHE A C 1
ATOM 755 O O . PHE A 1 93 ? 2.642 1.990 -17.023 1.00 88.69 93 PHE A O 1
ATOM 762 N N . ARG A 1 94 ? 1.176 0.816 -18.254 1.00 69.44 94 ARG A N 1
ATOM 763 C CA . ARG A 1 94 ? 2.118 -0.249 -18.598 1.00 69.44 94 ARG A CA 1
ATOM 764 C C . ARG A 1 94 ? 3.214 0.208 -19.560 1.00 69.44 94 ARG A C 1
ATOM 766 O O . ARG A 1 94 ? 2.909 0.886 -20.558 1.00 69.44 94 ARG A O 1
#

Mean predicted aligned error: 3.76 Å

Foldseek 3Di:
DQQLFWWKQALVRDIDTDPAQDDDPVQVDPRIDTHNSVVVVLVVLVVLLVVLLVCVVVPNDDPVSVVSNVVSCVVQQCDDGPNDRSVVVCVVRD

Sequence (94 aa):
MNEFETKILDEKKNIRNLENEIIPNQYNFDQYSPIDGKLIKTCDKIAAFLETYFSIINGVASPQLIEAKGKLFNELKDRKLDGIDIFLIIDLFR

pLDDT: mean 93.28, std 4.93, range [62.0, 97.06]

Radius of gyration: 16.67 Å; Cα contacts (8 Å, |Δi|>4): 113; chains: 1; bounding box: 35×22×47 Å

Secondary structure (DSSP, 8-state):
--TTS-EEE-TTS-EEE-S-SS--GGG-STT-EEE-HHHHHHHHHHHHHHHHHHHHHTT---HHHHHHHHHHHHHHTT-EETTEETHHHHGGG-

Organism: Atribacter laminatus (NCBI:txid2847778)

Solvent-accessible surface area (backbone atoms only — not comparable to full-atom values): 5426 Å² total; per-residue (Å²): 134,70,74,49,50,14,31,31,29,42,82,86,70,46,81,44,80,45,92,51,57,60,78,60,74,94,52,77,46,93,62,35,54,69,41,45,7,43,48,51,50,49,51,52,50,51,49,54,34,50,52,40,45,53,36,38,78,73,70,56,65,52,75,69,50,55,49,48,34,53,53,43,47,68,64,39,53,80,36,69,56,98,88,43,58,44,32,77,68,52,62,84,68,113